Protein AF-A0A1F7BPV2-F1 (afdb_monomer_lite)

Radius of gyration: 14.43 Å; chains: 1; bounding box: 36×37×34 Å

Sequence (135 aa):
MILLLQGQSDIGRITLAEKIASEVDQWRHVPVESLLETPVFQMIQGDIDEELLLGLAVHLARELAGEGFHTVLTYPDASEHIPAIKKELGDSFCAVHLMEEENKSPCDHVIITKDKSVNDLFALIRNIFKSAPST

Secondary structure (DSSP, 8-state):
-EEEEE-S-HHHHHHHHHHHHHHSTTEEEEEGGGGGGSHHHHT--SPPPHHHHHHHHHHHHHHHHHTT-EEEEEES--TTTHHHHHHHHGGGEEEEEEESS----SSSEEEE-TT--HHHHHHHHHHHHHHS---

Structure (mmCIF, N/CA/C/O backbone):
data_AF-A0A1F7BPV2-F1
#
_entry.id   AF-A0A1F7BPV2-F1
#
loop_
_atom_site.group_PDB
_atom_site.id
_atom_site.type_symbol
_atom_site.label_atom_id
_atom_site.label_alt_id
_atom_site.label_comp_id
_atom_site.label_asym_id
_atom_site.label_entity_id
_atom_site.label_seq_id
_atom_site.pdbx_PDB_ins_code
_atom_site.Cartn_x
_atom_site.Cartn_y
_atom_site.Cartn_z
_atom_site.occupancy
_atom_site.B_iso_or_equiv
_atom_site.auth_seq_id
_atom_site.auth_comp_id
_atom_site.auth_asym_id
_atom_site.auth_atom_id
_atom_site.pdbx_PDB_model_num
ATOM 1 N N . MET A 1 1 ? -4.313 -0.326 11.323 1.00 89.06 1 MET A N 1
ATOM 2 C CA . MET A 1 1 ? -3.599 -1.326 10.483 1.00 89.06 1 MET A CA 1
ATOM 3 C C . MET A 1 1 ? -2.897 -0.604 9.349 1.00 89.06 1 MET A C 1
ATOM 5 O O . MET A 1 1 ? -3.448 0.365 8.835 1.00 89.06 1 MET A O 1
ATOM 9 N N . ILE A 1 2 ? -1.720 -1.085 8.968 1.00 93.88 2 ILE A N 1
ATOM 10 C CA . ILE A 1 2 ? -0.901 -0.581 7.870 1.00 93.88 2 ILE A CA 1
ATOM 11 C C . ILE A 1 2 ? -0.778 -1.703 6.835 1.00 93.88 2 ILE A C 1
ATOM 13 O O . ILE A 1 2 ? -0.330 -2.802 7.155 1.00 93.88 2 ILE A O 1
ATOM 17 N N . LEU A 1 3 ? -1.209 -1.433 5.608 1.00 94.94 3 LEU A N 1
ATOM 18 C CA . LEU A 1 3 ? -1.154 -2.355 4.481 1.00 94.94 3 LEU A CA 1
ATOM 19 C C . LEU A 1 3 ? -0.156 -1.822 3.459 1.00 94.94 3 LEU A C 1
ATOM 21 O O . LEU A 1 3 ? -0.373 -0.743 2.926 1.00 94.94 3 LEU A O 1
ATOM 25 N N . LEU A 1 4 ? 0.898 -2.563 3.149 1.00 95.69 4 LEU A N 1
ATOM 26 C CA . LEU A 1 4 ? 1.815 -2.219 2.068 1.00 95.69 4 LEU A CA 1
ATOM 27 C C . LEU A 1 4 ? 1.455 -3.017 0.819 1.00 95.69 4 LEU A C 1
ATOM 29 O O . LEU A 1 4 ? 1.542 -4.241 0.824 1.00 95.69 4 LEU A O 1
ATOM 33 N N . LEU A 1 5 ? 1.078 -2.330 -0.254 1.00 94.88 5 LEU A N 1
ATOM 34 C CA . LEU A 1 5 ? 0.975 -2.919 -1.582 1.00 94.88 5 LEU A CA 1
ATOM 35 C C . LEU A 1 5 ? 2.286 -2.672 -2.318 1.00 94.88 5 LEU A C 1
ATOM 37 O O . LEU A 1 5 ? 2.658 -1.516 -2.529 1.00 94.88 5 LEU A O 1
ATOM 41 N N . GLN A 1 6 ? 2.946 -3.750 -2.731 1.00 94.19 6 GLN A N 1
ATOM 42 C CA . GLN A 1 6 ? 4.090 -3.698 -3.634 1.00 94.19 6 GLN A CA 1
ATOM 43 C C . GLN A 1 6 ? 3.825 -4.445 -4.935 1.00 94.19 6 GLN A C 1
ATOM 45 O O . GLN A 1 6 ? 2.950 -5.309 -4.980 1.00 94.19 6 GLN A O 1
ATOM 50 N N . GLY A 1 7 ? 4.563 -4.129 -5.994 1.00 88.94 7 GLY A N 1
ATOM 51 C CA . GLY A 1 7 ? 4.431 -4.794 -7.288 1.00 88.94 7 GLY A CA 1
ATOM 52 C C . GLY A 1 7 ? 4.741 -3.874 -8.460 1.00 88.94 7 GLY A C 1
ATOM 53 O O . GLY A 1 7 ? 4.603 -2.662 -8.352 1.00 88.94 7 GLY A O 1
ATOM 54 N N . GLN A 1 8 ? 5.102 -4.452 -9.604 1.00 76.69 8 GLN A N 1
ATOM 55 C CA . GLN A 1 8 ? 5.678 -3.715 -10.740 1.00 76.69 8 GLN A CA 1
ATOM 56 C C . GLN A 1 8 ? 4.695 -2.815 -11.510 1.00 76.69 8 GLN A C 1
ATOM 58 O O . GLN A 1 8 ? 5.120 -1.928 -12.242 1.00 76.69 8 GLN A O 1
ATOM 63 N N . SER A 1 9 ? 3.381 -3.029 -11.382 1.00 85.50 9 SER A N 1
ATOM 64 C CA . SER A 1 9 ? 2.386 -2.204 -12.078 1.00 85.50 9 SER A CA 1
ATOM 65 C C . SER A 1 9 ? 1.976 -1.002 -11.229 1.00 85.50 9 SER A C 1
ATOM 67 O O . SER A 1 9 ? 1.147 -1.140 -10.328 1.00 85.50 9 SER A O 1
ATOM 69 N N . ASP A 1 10 ? 2.503 0.181 -11.549 1.00 82.88 10 ASP A N 1
ATOM 70 C CA . ASP A 1 10 ? 2.180 1.423 -10.831 1.00 82.88 10 ASP A CA 1
ATOM 71 C C . ASP A 1 10 ? 0.692 1.761 -10.893 1.00 82.88 10 ASP A C 1
ATOM 73 O O . ASP A 1 10 ? 0.055 1.964 -9.861 1.00 82.88 10 ASP A O 1
ATOM 77 N N . ILE A 1 11 ? 0.111 1.735 -12.097 1.00 84.19 11 ILE A N 1
ATOM 78 C CA . ILE A 1 11 ? -1.309 2.043 -12.305 1.00 84.19 11 ILE A CA 1
ATOM 79 C C . ILE A 1 11 ? -2.185 1.052 -11.531 1.00 84.19 11 ILE A C 1
ATOM 81 O O . ILE A 1 11 ? -3.072 1.464 -10.789 1.00 84.19 11 ILE A O 1
ATOM 85 N N . GLY A 1 12 ? -1.919 -0.254 -11.651 1.00 86.56 12 GLY A N 1
ATOM 86 C CA . GLY A 1 12 ? -2.707 -1.276 -10.961 1.00 86.56 12 GLY A CA 1
ATOM 87 C C . GLY A 1 12 ? -2.632 -1.149 -9.438 1.00 86.56 12 GLY A C 1
ATOM 88 O O . GLY A 1 12 ? -3.654 -1.253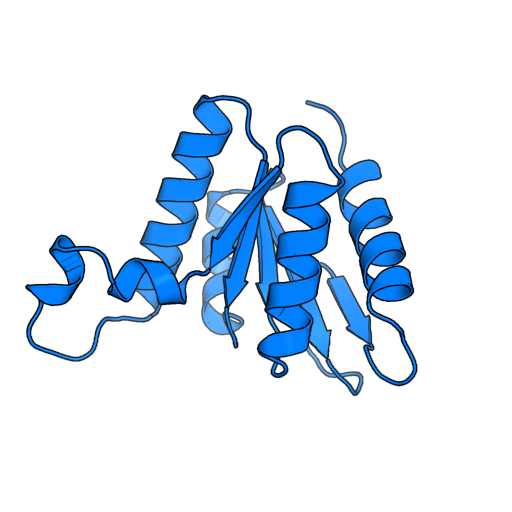 -8.760 1.00 86.56 12 GLY A O 1
ATOM 89 N N . ARG A 1 13 ? -1.436 -0.875 -8.906 1.00 92.94 13 ARG A N 1
ATOM 90 C CA . ARG A 1 13 ? -1.171 -0.696 -7.474 1.00 92.94 13 ARG A CA 1
ATOM 91 C C . ARG A 1 13 ? -1.872 0.546 -6.916 1.00 92.94 13 ARG A C 1
ATOM 93 O O . ARG A 1 13 ? -2.562 0.442 -5.903 1.00 92.94 13 ARG A O 1
ATOM 100 N N . ILE A 1 14 ? -1.742 1.688 -7.591 1.00 92.12 14 ILE A N 1
ATOM 101 C CA . ILE A 1 14 ? -2.349 2.964 -7.183 1.00 92.12 14 ILE A CA 1
ATOM 102 C C . ILE A 1 14 ? -3.873 2.888 -7.264 1.00 92.12 14 ILE A C 1
ATOM 104 O O . ILE A 1 14 ? -4.539 3.141 -6.265 1.00 92.12 14 ILE A O 1
ATOM 108 N N . THR A 1 15 ? -4.439 2.454 -8.395 1.00 92.44 15 THR A N 1
ATOM 109 C CA . THR A 1 15 ? -5.901 2.353 -8.558 1.00 92.44 15 THR A CA 1
ATOM 110 C C . THR A 1 15 ? -6.525 1.427 -7.513 1.00 92.44 15 THR A C 1
ATOM 112 O O . THR A 1 15 ? -7.612 1.695 -7.001 1.00 92.44 15 THR A O 1
ATOM 115 N N . LEU A 1 16 ? -5.846 0.333 -7.163 1.00 93.56 16 LEU A N 1
ATOM 116 C CA . LEU A 1 16 ? -6.309 -0.577 -6.122 1.00 93.56 16 LEU A CA 1
ATOM 117 C C . LEU A 1 16 ? -6.281 0.068 -4.730 1.00 93.56 16 LEU A C 1
ATOM 119 O O . LEU A 1 16 ? -7.237 -0.087 -3.971 1.00 93.56 16 LEU A O 1
ATOM 123 N N . ALA A 1 17 ? -5.225 0.812 -4.403 1.00 94.31 17 ALA A N 1
ATOM 124 C CA . ALA A 1 17 ? -5.116 1.529 -3.137 1.00 94.31 17 ALA A CA 1
ATOM 125 C C . ALA A 1 17 ? -6.155 2.654 -3.004 1.00 94.31 17 ALA A C 1
ATOM 127 O O . ALA A 1 17 ? -6.815 2.760 -1.969 1.00 94.31 17 ALA A O 1
ATOM 128 N N . GLU A 1 18 ? -6.377 3.432 -4.064 1.00 94.19 18 GLU A N 1
ATOM 129 C CA . GLU A 1 18 ? -7.423 4.460 -4.121 1.00 94.19 18 GLU A CA 1
ATOM 130 C C . GLU A 1 18 ? -8.821 3.853 -3.961 1.00 94.19 18 GLU A C 1
ATOM 132 O O . GLU A 1 18 ? -9.668 4.383 -3.236 1.00 94.19 18 GLU A O 1
ATOM 137 N N . LYS A 1 19 ? -9.070 2.696 -4.586 1.00 94.25 19 LYS A N 1
ATOM 138 C CA . LYS A 1 19 ? -10.323 1.954 -4.411 1.00 94.25 19 LYS A CA 1
ATOM 139 C C . LYS A 1 19 ? -10.524 1.512 -2.959 1.00 94.25 19 LYS A C 1
ATOM 141 O O . LYS A 1 19 ? -11.627 1.633 -2.438 1.00 94.25 19 LYS A O 1
ATOM 146 N N . ILE A 1 20 ? -9.471 1.055 -2.276 1.00 93.44 20 ILE A N 1
ATOM 147 C CA . ILE A 1 20 ? -9.545 0.718 -0.844 1.00 93.44 20 ILE A CA 1
ATOM 148 C C . ILE A 1 20 ? -9.886 1.956 -0.012 1.00 93.44 20 ILE A C 1
ATOM 150 O O . ILE A 1 20 ? -10.817 1.905 0.788 1.00 93.44 20 ILE A O 1
ATOM 154 N N . ALA A 1 21 ? -9.175 3.063 -0.224 1.00 93.06 21 ALA A N 1
ATOM 155 C CA . ALA A 1 21 ? -9.387 4.301 0.522 1.00 93.06 21 ALA A CA 1
ATOM 156 C C . ALA A 1 21 ? -10.768 4.942 0.279 1.00 93.06 21 ALA A C 1
ATOM 158 O O . ALA A 1 21 ? -11.274 5.645 1.150 1.00 93.06 21 ALA A O 1
ATOM 159 N N . SER A 1 22 ? -11.380 4.708 -0.886 1.00 92.75 22 SER A N 1
ATOM 160 C CA . SER A 1 22 ? -12.703 5.248 -1.233 1.00 92.75 22 SER A CA 1
ATOM 161 C C . SER A 1 22 ? -13.874 4.350 -0.826 1.00 92.75 22 SER A C 1
ATOM 163 O O . SER A 1 22 ? -14.939 4.870 -0.498 1.00 92.75 22 SER A O 1
ATOM 165 N N . GLU A 1 23 ? -13.710 3.022 -0.830 1.00 92.38 23 GLU A N 1
ATOM 166 C CA . GLU A 1 23 ? -14.798 2.074 -0.533 1.00 92.38 23 GLU A CA 1
ATOM 167 C C . GLU A 1 23 ? -14.784 1.509 0.894 1.00 92.38 23 GLU A C 1
ATOM 169 O O . GLU A 1 23 ? -15.755 0.864 1.306 1.00 92.38 23 GLU A O 1
ATOM 174 N N . VAL A 1 24 ? -13.698 1.692 1.649 1.00 89.88 24 VAL A N 1
ATOM 175 C CA . VAL A 1 24 ? -13.578 1.186 3.020 1.00 89.88 24 VAL A CA 1
ATOM 176 C C . VAL A 1 24 ? -13.398 2.347 3.986 1.00 89.88 24 VAL A C 1
ATOM 178 O O . VAL A 1 24 ? -12.406 3.074 3.935 1.00 89.88 24 VAL A O 1
ATOM 181 N N . ASP A 1 25 ? -14.364 2.498 4.892 1.00 87.12 25 ASP A N 1
ATOM 182 C CA . ASP A 1 25 ? -14.347 3.560 5.892 1.00 87.12 25 ASP A CA 1
ATOM 183 C C . ASP A 1 25 ? -13.048 3.554 6.697 1.00 87.12 25 ASP A C 1
ATOM 185 O O . ASP A 1 25 ? -12.502 2.505 7.037 1.00 87.12 25 ASP A O 1
ATOM 189 N N . GLN A 1 26 ? -12.573 4.758 7.016 1.00 90.50 26 GLN A N 1
ATOM 190 C CA . GLN A 1 26 ? -11.358 4.994 7.798 1.00 90.50 26 GLN A CA 1
ATOM 191 C C . GLN A 1 26 ? -10.053 4.515 7.142 1.00 90.50 26 GLN A C 1
ATOM 193 O O . GLN A 1 26 ? -9.012 4.582 7.788 1.00 90.50 26 GLN A O 1
ATOM 198 N N . TRP A 1 27 ? -10.052 4.108 5.869 1.00 93.88 27 TRP A N 1
ATOM 199 C CA . TRP A 1 27 ? -8.812 3.871 5.128 1.00 93.88 27 TRP A CA 1
ATOM 200 C C . TRP A 1 27 ? -8.304 5.146 4.452 1.00 93.88 27 TRP A C 1
ATOM 202 O O . TRP A 1 27 ? -9.071 5.991 3.980 1.00 93.88 27 TRP A O 1
ATOM 212 N N . ARG A 1 28 ? -6.983 5.301 4.420 1.00 94.12 28 ARG A N 1
ATOM 213 C CA . ARG A 1 28 ? -6.268 6.384 3.741 1.00 94.12 28 ARG A CA 1
ATOM 214 C C . ARG A 1 28 ? -5.193 5.790 2.852 1.00 94.12 28 ARG A C 1
ATOM 216 O O . ARG A 1 28 ? -4.497 4.867 3.264 1.00 94.12 28 ARG A O 1
ATOM 223 N N . HIS A 1 29 ? -5.066 6.312 1.640 1.00 95.12 29 HIS A N 1
ATOM 224 C CA . HIS A 1 29 ? -3.985 5.936 0.736 1.00 95.12 29 HIS A CA 1
ATOM 225 C C . HIS A 1 29 ? -2.850 6.943 0.856 1.00 95.12 29 HIS A C 1
ATOM 227 O O . HIS A 1 29 ? -3.077 8.149 0.806 1.00 95.12 29 HIS A O 1
ATOM 233 N N . VAL A 1 30 ? -1.638 6.425 1.028 1.00 93.81 30 VAL A N 1
ATOM 234 C CA . VAL A 1 30 ? -0.402 7.199 1.021 1.00 93.81 30 VAL A CA 1
ATOM 235 C C . VAL A 1 30 ? 0.544 6.550 0.008 1.00 93.81 30 VAL A C 1
ATOM 237 O O . VAL A 1 30 ? 1.146 5.511 0.296 1.00 93.81 30 VAL A O 1
ATOM 240 N N . PRO A 1 31 ? 0.691 7.125 -1.196 1.00 92.88 31 PRO A N 1
ATOM 241 C CA . PRO A 1 31 ? 1.761 6.733 -2.096 1.00 92.88 31 PRO A CA 1
ATOM 242 C C . PRO A 1 31 ? 3.102 7.112 -1.475 1.00 92.88 31 PRO A C 1
ATOM 244 O O . PRO A 1 31 ? 3.327 8.280 -1.166 1.00 92.88 31 PRO A O 1
ATOM 247 N N . VAL A 1 32 ? 4.004 6.150 -1.294 1.00 91.75 32 VAL A N 1
ATOM 248 C CA . VAL A 1 32 ? 5.298 6.405 -0.637 1.00 91.75 32 VAL A CA 1
ATOM 249 C C . VAL A 1 32 ? 6.119 7.426 -1.432 1.00 91.75 32 VAL A C 1
ATOM 251 O O . VAL A 1 32 ? 6.693 8.348 -0.863 1.00 91.75 32 VAL A O 1
ATOM 254 N N . GLU A 1 33 ? 6.073 7.339 -2.760 1.00 87.75 33 GLU A N 1
ATOM 255 C CA . GLU A 1 33 ? 6.752 8.260 -3.678 1.00 87.75 33 GLU A CA 1
ATOM 256 C C . GLU A 1 33 ? 6.229 9.704 -3.569 1.00 87.75 33 GLU A C 1
ATOM 258 O O . GLU A 1 33 ? 6.987 10.645 -3.781 1.00 87.75 33 GLU A O 1
ATOM 263 N N . SER A 1 34 ? 4.971 9.909 -3.148 1.00 86.94 34 SER A N 1
ATOM 264 C CA . SER A 1 34 ? 4.416 11.261 -2.947 1.00 86.94 34 SER A CA 1
ATOM 265 C C . SER A 1 34 ? 5.086 12.019 -1.796 1.00 86.94 34 SER A C 1
ATOM 267 O O . SER A 1 34 ? 5.058 13.248 -1.758 1.00 86.94 34 SER A O 1
ATOM 269 N N . LEU A 1 35 ? 5.755 11.317 -0.873 1.00 85.44 35 LEU A N 1
ATOM 270 C CA . LEU A 1 35 ? 6.503 11.960 0.208 1.00 85.44 35 LEU A CA 1
ATOM 271 C C . LEU A 1 35 ? 7.681 12.779 -0.331 1.00 85.44 35 LEU A C 1
ATOM 273 O O . LEU A 1 35 ? 8.033 13.796 0.268 1.00 85.44 35 LEU A O 1
ATOM 277 N N . LEU A 1 36 ? 8.232 12.402 -1.490 1.00 83.50 36 LEU A N 1
ATOM 278 C CA . LEU A 1 36 ? 9.296 13.144 -2.173 1.00 83.50 36 LEU A CA 1
ATOM 279 C C . LEU A 1 36 ? 8.842 14.547 -2.602 1.00 83.50 36 LEU A C 1
ATOM 281 O O . LEU A 1 36 ? 9.658 15.458 -2.725 1.00 83.50 36 LEU A O 1
ATOM 285 N N . GLU A 1 37 ? 7.536 14.749 -2.787 1.00 82.94 37 GLU A N 1
ATOM 286 C CA . GLU A 1 37 ? 6.959 16.045 -3.149 1.00 82.94 37 GLU A CA 1
ATOM 287 C C . GLU A 1 37 ? 6.827 16.992 -1.948 1.00 82.94 37 GLU A C 1
ATOM 289 O O . GLU A 1 37 ? 6.520 18.174 -2.116 1.00 82.94 37 GLU A O 1
ATOM 294 N N . THR A 1 38 ? 7.068 16.511 -0.724 1.00 80.75 38 THR A N 1
ATOM 295 C CA . THR A 1 38 ? 6.973 17.356 0.469 1.00 80.75 38 THR A CA 1
ATOM 296 C C . THR A 1 38 ? 8.151 18.339 0.549 1.00 80.75 38 THR A C 1
ATOM 298 O O . THR A 1 38 ? 9.278 18.005 0.166 1.00 80.75 38 THR A O 1
ATOM 301 N N . PRO A 1 39 ? 7.948 19.553 1.106 1.00 76.94 39 PRO A N 1
ATOM 302 C CA . PRO A 1 39 ? 8.991 20.581 1.155 1.00 76.94 39 PRO A CA 1
ATOM 303 C C . PRO A 1 39 ? 10.284 20.129 1.842 1.00 76.94 39 PRO A C 1
ATOM 305 O O . PRO A 1 39 ? 11.358 20.614 1.502 1.00 76.94 39 PRO A O 1
ATOM 308 N N . VAL A 1 40 ? 10.188 19.201 2.801 1.00 74.12 40 VAL A N 1
ATOM 309 C CA . VAL A 1 40 ? 11.347 18.691 3.544 1.00 74.12 40 VAL A CA 1
ATOM 310 C C . VAL A 1 40 ? 12.291 17.901 2.637 1.00 74.12 40 VAL A C 1
ATOM 312 O O . VAL A 1 40 ? 13.504 18.048 2.748 1.00 74.12 40 VAL A O 1
ATOM 315 N N . PHE A 1 41 ? 11.742 17.118 1.708 1.00 74.56 41 PHE A N 1
ATOM 316 C CA . PHE A 1 41 ? 12.511 16.277 0.797 1.00 74.56 41 PHE A CA 1
ATOM 317 C C . PHE A 1 41 ? 13.009 17.053 -0.420 1.00 74.56 41 PHE A C 1
ATOM 319 O O . PHE A 1 41 ? 14.121 16.813 -0.879 1.00 74.56 41 PHE A O 1
ATOM 326 N N . GLN A 1 42 ? 12.272 18.075 -0.862 1.00 76.81 42 GLN A N 1
ATOM 327 C CA . GLN A 1 42 ? 12.736 18.998 -1.906 1.00 76.81 42 GLN A CA 1
ATOM 328 C C . GLN A 1 42 ? 13.971 19.818 -1.493 1.00 76.81 42 GLN A C 1
ATOM 330 O O . GLN A 1 42 ? 14.677 20.347 -2.351 1.00 76.81 42 GLN A O 1
ATOM 335 N N . MET A 1 43 ? 14.240 19.944 -0.189 1.00 73.19 43 MET A N 1
ATOM 336 C CA . MET A 1 43 ? 15.427 20.626 0.340 1.00 73.19 43 MET A CA 1
ATOM 337 C C . MET A 1 43 ? 16.659 19.715 0.449 1.00 73.19 43 MET A C 1
ATOM 339 O O . MET A 1 43 ? 17.764 20.221 0.656 1.00 73.19 43 MET A O 1
ATOM 343 N N . ILE A 1 44 ? 16.499 18.396 0.313 1.00 76.50 44 ILE A N 1
ATOM 344 C CA . ILE A 1 44 ? 17.609 17.442 0.349 1.00 76.50 44 ILE A CA 1
ATOM 345 C C . ILE A 1 44 ? 18.259 17.414 -1.036 1.00 76.50 44 ILE A C 1
ATOM 347 O O . ILE A 1 44 ? 17.633 17.060 -2.029 1.00 76.50 44 ILE A O 1
ATOM 351 N N . GLN A 1 45 ? 19.531 17.808 -1.115 1.00 58.44 45 GLN A N 1
ATOM 352 C CA . GLN A 1 45 ? 20.324 17.657 -2.335 1.00 58.44 45 GLN A CA 1
ATOM 353 C C . GLN A 1 45 ? 20.972 16.268 -2.350 1.00 58.44 45 GLN A C 1
ATOM 355 O O . GLN A 1 45 ? 21.926 16.035 -1.610 1.00 58.44 45 GLN A O 1
ATOM 360 N N . GLY A 1 46 ? 20.471 15.363 -3.191 1.00 67.62 46 GLY A N 1
ATOM 361 C CA . GLY A 1 46 ? 21.040 14.027 -3.394 1.00 67.62 46 GLY A CA 1
ATOM 362 C C . GLY A 1 46 ? 19.978 12.944 -3.561 1.00 67.62 46 GLY A C 1
ATOM 363 O O . GLY A 1 46 ? 18.784 13.228 -3.481 1.00 67.62 46 GLY A O 1
ATOM 364 N N . ASP A 1 47 ? 20.432 11.712 -3.788 1.00 72.81 47 ASP A N 1
ATOM 365 C CA . ASP A 1 47 ? 19.554 10.543 -3.775 1.00 72.81 47 ASP A CA 1
ATOM 366 C C . ASP A 1 47 ? 19.006 10.341 -2.359 1.00 72.81 47 ASP A C 1
ATOM 368 O O . ASP A 1 47 ? 19.752 10.328 -1.375 1.00 72.81 47 ASP A O 1
ATOM 372 N N . ILE A 1 48 ? 17.684 10.231 -2.260 1.00 76.56 48 ILE A N 1
ATOM 373 C CA . ILE A 1 48 ? 17.002 9.951 -1.002 1.00 76.56 48 ILE A CA 1
ATOM 374 C C . ILE A 1 48 ? 17.062 8.446 -0.771 1.00 76.56 48 ILE A C 1
ATOM 376 O O . ILE A 1 48 ? 16.660 7.667 -1.631 1.00 76.56 48 ILE A O 1
ATOM 380 N N . ASP A 1 49 ? 17.567 8.064 0.400 1.00 84.38 49 ASP A N 1
ATOM 381 C CA . ASP A 1 49 ? 17.640 6.672 0.829 1.00 84.38 49 ASP A CA 1
ATOM 382 C C . ASP A 1 49 ? 16.231 6.055 0.887 1.00 84.38 49 ASP A C 1
ATOM 384 O O . ASP A 1 49 ? 15.316 6.605 1.511 1.00 84.38 49 ASP A O 1
ATOM 388 N N . GLU A 1 50 ? 16.056 4.915 0.224 1.00 84.56 50 GLU A N 1
ATOM 389 C CA . GLU A 1 50 ? 14.809 4.155 0.208 1.00 84.56 50 GLU A CA 1
ATOM 390 C C . GLU A 1 50 ? 14.379 3.729 1.618 1.00 84.56 50 GLU A C 1
ATOM 392 O O . GLU A 1 50 ? 13.193 3.805 1.953 1.00 84.56 50 GLU A O 1
ATOM 397 N N . GLU A 1 51 ? 15.334 3.363 2.480 1.00 86.19 51 GLU A N 1
ATOM 398 C CA . GLU A 1 51 ? 15.066 2.996 3.870 1.00 86.19 51 GLU A CA 1
ATOM 399 C C . GLU A 1 51 ? 14.458 4.179 4.630 1.00 86.19 51 GLU A C 1
ATOM 401 O O . GLU A 1 51 ? 13.484 4.023 5.373 1.00 86.19 51 GLU A O 1
ATOM 406 N N . LEU A 1 52 ? 14.988 5.384 4.399 1.00 86.44 52 LEU A N 1
ATOM 407 C CA . LEU A 1 52 ? 14.469 6.611 4.995 1.00 86.44 52 LEU A CA 1
ATOM 408 C C . LEU A 1 52 ? 13.056 6.916 4.485 1.00 86.44 52 LEU A C 1
ATOM 410 O O . LEU A 1 52 ? 12.179 7.268 5.278 1.00 86.44 52 LEU A O 1
ATOM 414 N N . LEU A 1 53 ? 12.823 6.775 3.179 1.00 89.19 53 LEU A N 1
ATOM 415 C CA . LEU A 1 53 ? 11.527 7.044 2.558 1.00 89.19 53 LEU A CA 1
ATOM 416 C C . LEU A 1 53 ? 10.440 6.093 3.080 1.00 89.19 53 LEU A C 1
ATOM 418 O O . LEU A 1 53 ? 9.376 6.542 3.517 1.00 89.19 53 LEU A O 1
ATOM 422 N N . LEU A 1 54 ? 10.718 4.787 3.094 1.00 90.94 54 LEU A N 1
ATOM 423 C CA . LEU A 1 54 ? 9.816 3.771 3.640 1.00 90.94 54 LEU A CA 1
ATOM 424 C C . LEU A 1 54 ? 9.609 3.949 5.146 1.00 90.94 54 LEU A C 1
ATOM 426 O O . LEU A 1 54 ? 8.476 3.852 5.620 1.00 90.94 54 LEU A O 1
ATOM 430 N N . GLY A 1 55 ? 10.667 4.268 5.895 1.00 90.50 55 GLY A N 1
ATOM 431 C CA . GLY A 1 55 ? 10.584 4.559 7.325 1.00 90.50 55 GLY A CA 1
ATOM 432 C C . GLY A 1 55 ? 9.662 5.741 7.629 1.00 90.50 55 GLY A C 1
ATOM 433 O O . GLY A 1 55 ? 8.833 5.671 8.538 1.00 90.50 55 GLY A O 1
ATOM 434 N N . LEU A 1 56 ? 9.728 6.806 6.828 1.00 90.06 56 LEU A N 1
ATOM 435 C CA . LEU A 1 56 ? 8.846 7.965 6.970 1.00 90.06 56 LEU A CA 1
ATOM 436 C C . LEU A 1 56 ? 7.400 7.654 6.578 1.00 90.06 56 LEU A C 1
ATOM 438 O O . LEU A 1 56 ? 6.481 8.095 7.268 1.00 90.06 56 LEU A O 1
ATOM 442 N N . ALA A 1 57 ? 7.181 6.847 5.538 1.00 92.75 57 ALA A N 1
ATOM 443 C CA . ALA A 1 57 ? 5.845 6.376 5.182 1.00 92.75 57 ALA A CA 1
ATOM 444 C C . ALA A 1 57 ? 5.211 5.543 6.303 1.00 92.75 57 ALA A C 1
ATOM 446 O O . ALA A 1 57 ? 4.046 5.745 6.653 1.00 92.75 57 ALA A O 1
ATOM 447 N N . VAL A 1 58 ? 5.988 4.640 6.904 1.00 92.50 58 VAL A N 1
ATOM 448 C CA . VAL A 1 58 ? 5.570 3.853 8.068 1.00 92.50 58 VAL A CA 1
ATOM 449 C C . VAL A 1 58 ? 5.266 4.759 9.257 1.00 92.50 58 VAL A C 1
ATOM 451 O O . VAL A 1 58 ? 4.229 4.588 9.898 1.00 92.50 58 VAL A O 1
ATOM 454 N N . HIS A 1 59 ? 6.119 5.744 9.540 1.00 91.81 59 HIS A N 1
ATOM 455 C CA . HIS A 1 59 ? 5.892 6.692 10.626 1.00 91.81 59 HIS A CA 1
ATOM 456 C C . HIS A 1 59 ? 4.588 7.478 10.434 1.00 91.81 59 HIS A C 1
ATOM 458 O O . HIS A 1 59 ? 3.752 7.507 11.335 1.00 91.81 59 HIS A O 1
ATOM 464 N N . LEU A 1 60 ? 4.350 8.021 9.239 1.00 91.50 60 LEU A N 1
ATOM 465 C CA . LEU A 1 60 ? 3.109 8.725 8.914 1.00 91.50 60 LEU A CA 1
ATOM 466 C C . LEU A 1 60 ? 1.881 7.810 9.038 1.00 91.50 60 LEU A C 1
ATOM 468 O O . LEU A 1 60 ? 0.851 8.210 9.578 1.00 91.50 60 LEU A O 1
ATOM 472 N N . ALA A 1 61 ? 1.997 6.554 8.606 1.00 93.06 61 ALA A N 1
ATOM 473 C CA . ALA A 1 61 ? 0.937 5.567 8.764 1.00 93.06 61 ALA A CA 1
ATOM 474 C C . ALA A 1 61 ? 0.630 5.246 10.241 1.00 93.06 61 ALA A C 1
ATOM 476 O O . ALA A 1 61 ? -0.519 4.940 10.565 1.00 93.06 61 ALA A O 1
ATOM 477 N N . ARG A 1 62 ? 1.624 5.330 11.139 1.00 91.94 62 ARG A N 1
ATOM 478 C CA . ARG A 1 62 ? 1.436 5.174 12.591 1.00 91.94 62 ARG A CA 1
ATOM 479 C C . ARG A 1 62 ? 0.731 6.372 13.218 1.00 91.94 62 ARG A C 1
ATOM 481 O O . ARG A 1 62 ? -0.150 6.157 14.045 1.00 91.94 62 ARG A O 1
ATOM 488 N N . GLU A 1 63 ? 1.073 7.592 12.817 1.00 92.38 63 GLU A N 1
ATOM 489 C CA . GLU A 1 63 ? 0.377 8.799 13.286 1.00 92.38 63 GLU A CA 1
ATOM 490 C C . GLU A 1 63 ? -1.108 8.747 12.895 1.00 92.38 63 GLU A C 1
ATOM 492 O O . GLU A 1 63 ? -1.984 8.872 13.750 1.0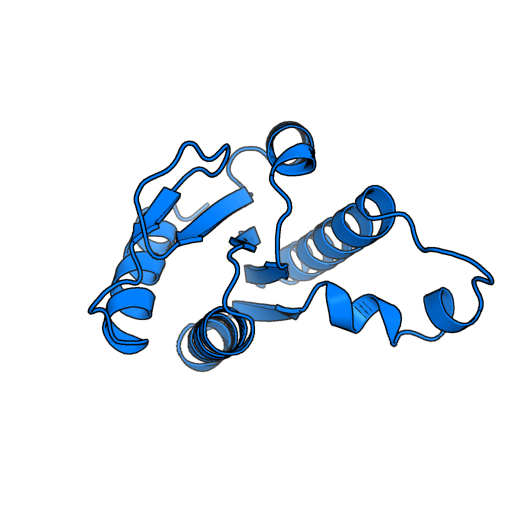0 92.38 63 GLU A O 1
ATOM 497 N N . LEU A 1 64 ? -1.399 8.399 11.635 1.00 91.75 64 LEU A N 1
ATOM 498 C CA . LEU A 1 64 ? -2.770 8.181 11.159 1.00 91.75 64 LEU A CA 1
ATOM 499 C C . LEU A 1 64 ? -3.494 7.068 11.932 1.00 91.75 64 LEU A C 1
ATOM 501 O O . LEU A 1 64 ? -4.687 7.184 12.210 1.00 91.75 64 LEU A O 1
ATOM 505 N N . ALA A 1 65 ? -2.786 6.004 12.319 1.00 90.25 65 ALA A N 1
ATOM 506 C CA . ALA A 1 65 ? -3.352 4.964 13.175 1.00 90.25 65 ALA A CA 1
ATOM 507 C C . ALA A 1 65 ? -3.702 5.480 14.580 1.00 90.25 65 ALA A C 1
ATOM 509 O O . ALA A 1 65 ? -4.725 5.074 15.131 1.00 90.25 65 ALA A O 1
ATOM 510 N N . GLY A 1 66 ? -2.912 6.404 15.135 1.00 88.00 66 GLY A N 1
ATOM 511 C CA . GLY A 1 66 ? -3.228 7.109 16.382 1.00 88.00 66 GLY A CA 1
ATOM 512 C C . GLY A 1 66 ? -4.496 7.967 16.293 1.00 88.00 66 GLY A C 1
ATOM 513 O O . GLY A 1 66 ? -5.210 8.113 17.283 1.00 88.00 66 GLY A O 1
ATOM 514 N N . GLU A 1 67 ? -4.824 8.463 15.100 1.00 90.38 67 GLU A N 1
ATOM 515 C CA . GLU A 1 67 ? -6.067 9.188 14.800 1.00 90.38 67 GLU A CA 1
ATOM 516 C C . GLU A 1 67 ? -7.264 8.265 14.487 1.00 90.38 67 GLU A C 1
ATOM 518 O O . GLU A 1 67 ? -8.374 8.739 14.240 1.00 90.38 67 GLU A O 1
ATOM 523 N N . GLY A 1 68 ? -7.069 6.941 14.515 1.00 88.81 68 GLY A N 1
ATOM 524 C CA . GLY A 1 68 ? -8.111 5.950 14.239 1.00 88.81 68 GLY A CA 1
ATOM 525 C C . GLY A 1 68 ? -8.281 5.595 12.759 1.00 88.81 68 GLY A C 1
ATOM 526 O O . GLY A 1 68 ? -9.315 5.039 12.385 1.00 88.81 68 GLY A O 1
ATOM 527 N N . PHE A 1 69 ? -7.296 5.900 11.910 1.00 93.06 69 PHE A N 1
ATOM 528 C CA . PHE A 1 69 ? -7.292 5.514 10.499 1.00 93.06 69 PHE A CA 1
ATOM 529 C C . PHE A 1 69 ? -6.462 4.249 10.233 1.00 93.06 69 PHE A C 1
ATOM 531 O O . PHE A 1 69 ? -5.496 3.915 10.917 1.00 93.06 69 PHE A O 1
ATOM 538 N N . HIS A 1 70 ? -6.829 3.534 9.177 1.00 93.75 70 HIS A N 1
ATOM 539 C CA . HIS A 1 70 ? -6.009 2.509 8.549 1.00 93.75 70 HIS A CA 1
ATOM 540 C C . HIS A 1 70 ? -5.311 3.116 7.335 1.00 93.75 70 HIS A C 1
ATOM 542 O O . HIS A 1 70 ? -5.866 3.984 6.661 1.00 93.75 70 HIS A O 1
ATOM 548 N N . THR A 1 71 ? -4.112 2.640 7.027 1.00 95.62 71 THR A N 1
ATOM 549 C CA . THR A 1 71 ? -3.318 3.209 5.935 1.00 95.62 71 THR A CA 1
ATOM 550 C C . THR A 1 71 ? -2.965 2.129 4.930 1.00 95.62 71 THR A C 1
ATOM 552 O O . THR A 1 71 ? -2.461 1.074 5.310 1.00 95.62 71 THR A O 1
ATOM 555 N N . VAL A 1 72 ? -3.205 2.397 3.648 1.00 96.25 72 VAL A N 1
ATOM 556 C CA . VAL A 1 72 ? -2.634 1.640 2.536 1.00 96.25 72 VAL A CA 1
ATOM 557 C C . VAL A 1 72 ? -1.456 2.424 1.959 1.00 96.25 72 VAL A C 1
ATOM 559 O O . VAL A 1 72 ? -1.615 3.539 1.468 1.00 96.25 72 VAL A O 1
ATOM 562 N N . LEU A 1 73 ? -0.266 1.846 2.065 1.00 96.00 73 LEU A N 1
ATOM 563 C CA . LEU A 1 73 ? 0.970 2.318 1.461 1.00 96.00 73 LEU A CA 1
ATOM 564 C C . LEU A 1 73 ? 1.140 1.658 0.094 1.00 96.00 73 LEU A C 1
ATOM 566 O O . LEU A 1 73 ? 0.871 0.466 -0.054 1.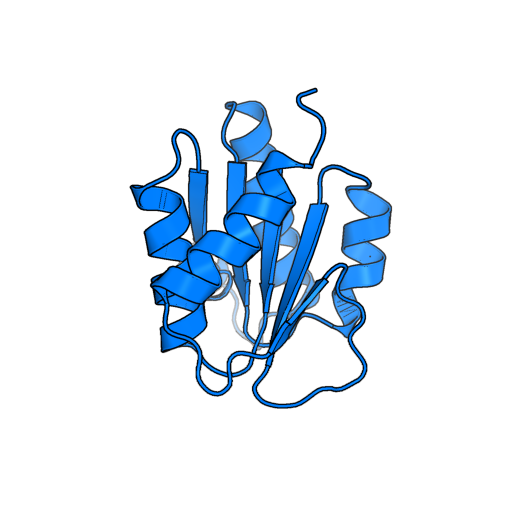00 96.00 73 LEU A O 1
ATOM 570 N N . THR A 1 74 ? 1.618 2.405 -0.897 1.00 95.44 74 THR A N 1
ATOM 571 C CA . THR A 1 74 ? 1.993 1.843 -2.204 1.00 95.44 74 THR A CA 1
ATOM 572 C C . THR A 1 74 ? 3.438 2.163 -2.532 1.00 95.44 74 THR A C 1
ATOM 574 O O . THR A 1 74 ? 3.810 3.337 -2.507 1.00 95.44 74 THR A O 1
ATOM 577 N N . TYR A 1 75 ? 4.215 1.144 -2.898 1.00 93.88 75 TYR A N 1
ATOM 578 C CA . TYR A 1 75 ? 5.610 1.293 -3.317 1.00 93.88 75 TYR A CA 1
ATOM 579 C C . TYR A 1 75 ? 5.994 0.227 -4.362 1.00 93.88 75 TYR A C 1
ATOM 581 O O . TYR A 1 75 ? 5.405 -0.850 -4.320 1.00 93.88 75 TYR A O 1
ATOM 589 N N . PRO A 1 76 ? 6.903 0.481 -5.322 1.00 90.88 76 PRO A N 1
ATOM 590 C CA . PRO A 1 76 ? 7.234 -0.493 -6.368 1.00 90.88 76 PRO A CA 1
ATOM 591 C C . PRO A 1 76 ? 7.794 -1.818 -5.829 1.00 90.88 76 PRO A C 1
ATOM 593 O O . PRO A 1 76 ? 7.246 -2.880 -6.136 1.00 90.88 76 PRO A O 1
ATOM 596 N N . ASP A 1 77 ? 8.828 -1.760 -4.992 1.00 90.62 77 ASP A N 1
ATOM 597 C CA . ASP A 1 77 ? 9.449 -2.921 -4.350 1.00 90.62 77 ASP A CA 1
ATOM 598 C C . ASP A 1 77 ? 10.019 -2.504 -2.996 1.00 90.62 77 ASP A C 1
ATOM 600 O O . ASP A 1 77 ? 10.821 -1.593 -2.939 1.00 90.62 77 ASP A O 1
ATOM 604 N N . ALA A 1 78 ? 9.587 -3.141 -1.911 1.00 90.06 78 ALA A N 1
ATOM 605 C CA . ALA A 1 78 ? 10.091 -2.913 -0.556 1.00 90.06 78 ALA A CA 1
ATOM 606 C C . ALA A 1 78 ? 10.662 -4.206 0.048 1.00 90.06 78 ALA A C 1
ATOM 608 O O . ALA A 1 78 ? 10.758 -4.345 1.273 1.00 90.06 78 ALA A O 1
ATOM 609 N N . SER A 1 79 ? 10.966 -5.199 -0.794 1.00 90.62 79 SER A N 1
ATOM 610 C CA . SER A 1 79 ? 11.234 -6.573 -0.369 1.00 90.62 79 SER A CA 1
ATOM 611 C C . SER A 1 79 ? 12.350 -6.673 0.674 1.00 90.62 79 SER A C 1
ATOM 613 O O . SER A 1 79 ? 12.218 -7.429 1.639 1.00 90.62 79 SER A O 1
ATOM 615 N N . GLU A 1 80 ? 13.413 -5.881 0.536 1.00 91.19 80 GLU A N 1
ATOM 616 C CA . GLU A 1 80 ? 14.545 -5.880 1.472 1.00 91.19 80 GLU A CA 1
ATOM 617 C C . GLU A 1 80 ? 14.191 -5.276 2.844 1.00 91.19 80 GLU A C 1
ATOM 619 O O . GLU A 1 80 ? 14.733 -5.695 3.869 1.00 91.19 80 GLU A O 1
ATOM 624 N N . HIS A 1 81 ? 13.221 -4.360 2.892 1.00 91.69 81 HIS 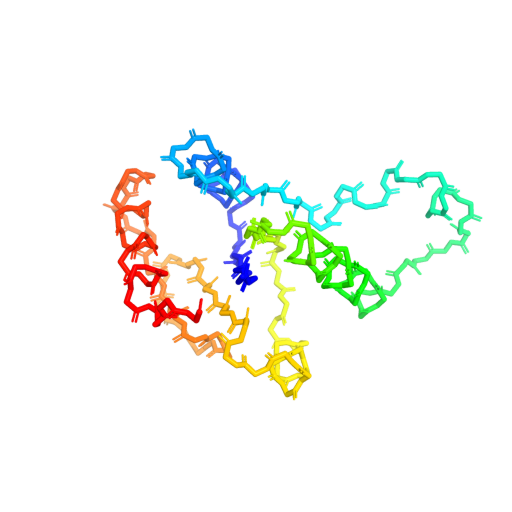A N 1
ATOM 625 C CA . HIS A 1 81 ? 12.845 -3.607 4.093 1.00 91.69 81 HIS A CA 1
ATOM 626 C C . HIS A 1 81 ? 11.677 -4.232 4.871 1.00 91.69 81 HIS A C 1
ATOM 628 O O . HIS A 1 81 ? 11.551 -4.024 6.082 1.00 91.69 81 HIS A O 1
ATOM 634 N N . ILE A 1 82 ? 10.843 -5.049 4.217 1.00 92.88 82 ILE A N 1
ATOM 635 C CA . ILE A 1 82 ? 9.682 -5.713 4.837 1.00 92.88 82 ILE A CA 1
ATOM 636 C C . ILE A 1 82 ? 10.032 -6.451 6.143 1.00 92.88 82 ILE A C 1
ATOM 638 O O . ILE A 1 82 ? 9.308 -6.258 7.122 1.00 92.88 82 ILE A O 1
ATOM 642 N N . PRO A 1 83 ? 11.111 -7.258 6.238 1.00 92.06 83 PRO A N 1
ATOM 643 C CA . PRO A 1 83 ? 11.440 -7.953 7.483 1.00 92.06 83 PRO A CA 1
ATOM 644 C C . PRO A 1 83 ? 11.703 -7.006 8.663 1.00 92.06 83 PRO A C 1
ATOM 646 O O . PRO A 1 83 ? 11.309 -7.309 9.791 1.00 92.06 83 PRO A O 1
ATOM 649 N N . ALA A 1 84 ? 12.346 -5.862 8.412 1.00 91.06 84 ALA A N 1
ATOM 650 C CA . ALA A 1 84 ? 12.631 -4.859 9.433 1.00 91.06 84 ALA A CA 1
ATOM 651 C C . ALA A 1 84 ? 11.347 -4.146 9.881 1.00 91.06 84 ALA A C 1
ATOM 653 O O . ALA A 1 84 ? 11.058 -4.104 11.078 1.00 91.06 84 ALA A O 1
ATOM 654 N N . ILE A 1 85 ? 10.531 -3.695 8.924 1.00 90.81 85 ILE A N 1
ATOM 655 C CA . ILE A 1 85 ? 9.239 -3.040 9.181 1.00 90.81 85 ILE A CA 1
ATOM 656 C C . ILE A 1 85 ? 8.307 -3.976 9.960 1.00 90.81 85 ILE A C 1
ATOM 658 O O . ILE A 1 85 ? 7.689 -3.585 10.949 1.00 90.81 85 ILE A O 1
ATOM 662 N N . LYS A 1 86 ? 8.251 -5.252 9.570 1.00 90.88 86 LYS A N 1
ATOM 663 C CA . LYS A 1 86 ? 7.438 -6.267 10.246 1.00 90.88 86 LYS A CA 1
ATOM 664 C C . LYS A 1 86 ? 7.914 -6.542 11.671 1.00 90.88 86 LYS A C 1
ATOM 666 O O . LYS A 1 86 ? 7.091 -6.721 12.564 1.00 90.88 86 LYS A O 1
ATOM 671 N N . LYS A 1 87 ? 9.230 -6.552 11.906 1.00 90.38 87 LYS A N 1
ATOM 672 C CA . LYS A 1 87 ? 9.800 -6.683 13.255 1.00 90.38 87 LYS A CA 1
ATOM 673 C C . LYS A 1 87 ? 9.418 -5.502 14.154 1.00 90.38 87 LYS A C 1
ATOM 675 O O . LYS A 1 87 ? 9.246 -5.704 15.352 1.00 90.38 87 LYS A O 1
ATOM 680 N N . GLU A 1 88 ? 9.296 -4.300 13.595 1.00 89.25 88 GLU A N 1
ATOM 681 C CA . GLU A 1 88 ? 8.882 -3.103 14.334 1.00 89.25 88 GLU A CA 1
ATOM 682 C C . GLU A 1 88 ? 7.373 -3.080 14.621 1.00 89.25 88 GLU A C 1
ATOM 684 O O . GLU A 1 88 ? 6.962 -2.824 15.752 1.00 89.25 88 GLU A O 1
ATOM 689 N N . LEU A 1 89 ? 6.545 -3.336 13.606 1.00 88.56 89 LEU A N 1
ATOM 690 C CA . LEU A 1 89 ? 5.098 -3.100 13.661 1.00 88.56 89 LEU A CA 1
ATOM 691 C C . LEU A 1 89 ? 4.271 -4.323 14.082 1.00 88.56 89 LEU A C 1
ATOM 693 O O . LEU A 1 89 ? 3.103 -4.172 14.452 1.00 88.56 89 LEU A O 1
ATOM 697 N N . GLY A 1 90 ? 4.843 -5.527 14.013 1.00 89.38 90 GLY A N 1
ATOM 698 C CA . GLY A 1 90 ? 4.153 -6.777 14.333 1.00 89.38 90 GLY A CA 1
ATOM 699 C C . GLY A 1 90 ? 2.846 -6.942 13.551 1.00 89.38 90 GLY A C 1
ATOM 700 O O . GLY A 1 90 ? 2.787 -6.668 12.354 1.00 89.38 90 GLY A O 1
ATOM 701 N N . ASP A 1 91 ? 1.780 -7.336 14.251 1.00 87.25 91 ASP A N 1
ATOM 702 C CA . ASP A 1 91 ? 0.457 -7.615 13.668 1.00 87.25 91 ASP A CA 1
ATOM 703 C C . ASP A 1 91 ? -0.261 -6.369 13.116 1.00 87.25 91 ASP A C 1
ATOM 705 O O . ASP A 1 91 ? -1.288 -6.474 12.445 1.00 87.25 91 ASP A O 1
ATOM 709 N N . SER A 1 92 ? 0.267 -5.168 13.378 1.00 89.31 92 SER A N 1
ATOM 710 C CA . SER A 1 92 ? -0.286 -3.929 12.820 1.00 89.31 92 SER A CA 1
ATOM 711 C C . SER A 1 92 ? 0.110 -3.702 11.361 1.00 89.31 92 SER A C 1
ATOM 713 O O . SER A 1 92 ? -0.433 -2.784 10.743 1.00 89.31 92 SER A O 1
ATOM 715 N N . PHE A 1 93 ? 1.023 -4.511 10.817 1.00 92.94 93 PHE A N 1
ATOM 716 C CA . PHE A 1 93 ? 1.542 -4.406 9.459 1.00 92.94 93 PHE A CA 1
ATOM 717 C C . PHE A 1 93 ? 1.254 -5.660 8.637 1.00 92.94 93 PHE A C 1
ATOM 719 O O . PHE A 1 93 ? 1.412 -6.783 9.107 1.00 92.94 93 PHE A O 1
ATOM 726 N N . CYS A 1 94 ? 0.865 -5.451 7.384 1.00 94.12 94 CYS A N 1
ATOM 727 C CA . CYS A 1 94 ? 0.658 -6.506 6.407 1.00 94.12 94 CYS A CA 1
ATOM 728 C C . CYS A 1 94 ? 1.211 -6.061 5.054 1.00 94.12 94 CYS A C 1
ATOM 730 O O . CYS A 1 94 ? 0.832 -5.005 4.549 1.00 94.12 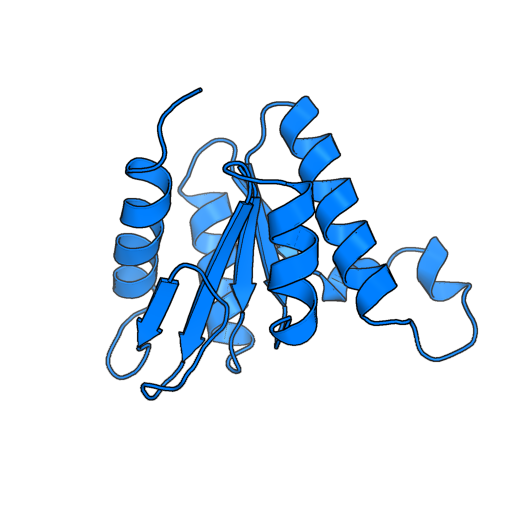94 CYS A O 1
ATOM 732 N N . ALA A 1 95 ? 2.083 -6.862 4.453 1.00 94.62 95 ALA A N 1
ATOM 733 C CA . ALA A 1 95 ? 2.615 -6.629 3.119 1.00 94.62 95 ALA A CA 1
ATOM 734 C C . ALA A 1 95 ? 1.970 -7.572 2.094 1.00 94.62 95 ALA A C 1
ATOM 736 O O . ALA A 1 95 ? 1.865 -8.782 2.310 1.00 94.62 95 ALA A O 1
ATOM 737 N N . VAL A 1 96 ? 1.575 -7.018 0.950 1.00 94.88 96 VAL A N 1
ATOM 738 C CA . VAL A 1 96 ? 0.961 -7.730 -0.172 1.00 94.88 96 VAL A CA 1
ATOM 739 C C . VAL A 1 96 ? 1.761 -7.455 -1.437 1.00 94.88 96 VAL A C 1
ATOM 741 O O . VAL A 1 96 ? 1.901 -6.306 -1.853 1.00 94.88 96 VAL A O 1
ATOM 744 N N . HIS A 1 97 ? 2.236 -8.517 -2.084 1.00 94.38 97 HIS A N 1
ATOM 745 C CA . HIS A 1 97 ? 2.896 -8.434 -3.381 1.00 94.38 97 HIS A CA 1
ATOM 746 C C . HIS A 1 97 ? 1.901 -8.718 -4.510 1.00 94.38 97 HIS A C 1
ATOM 748 O O . HIS A 1 97 ? 1.326 -9.803 -4.585 1.00 94.38 97 HIS A O 1
ATOM 754 N N . LEU A 1 98 ? 1.716 -7.748 -5.398 1.00 92.38 98 LEU A N 1
ATOM 755 C CA . LEU A 1 98 ? 0.973 -7.849 -6.647 1.00 92.38 98 LEU A CA 1
ATOM 756 C C . LEU A 1 98 ? 1.942 -8.231 -7.772 1.00 92.38 98 LEU A C 1
ATOM 758 O O . LEU A 1 98 ? 2.804 -7.433 -8.141 1.00 92.38 98 LEU A O 1
ATOM 762 N N . MET A 1 99 ? 1.815 -9.435 -8.326 1.00 90.31 99 MET A N 1
ATOM 763 C CA . MET A 1 99 ? 2.739 -9.923 -9.356 1.00 90.31 99 MET A CA 1
ATOM 764 C C . MET A 1 99 ? 2.036 -10.725 -10.445 1.00 90.31 99 MET A C 1
ATOM 766 O O . MET A 1 99 ? 1.004 -11.335 -10.197 1.00 90.31 99 MET A O 1
ATOM 770 N N . GLU A 1 100 ? 2.578 -10.737 -11.660 1.00 88.00 100 GLU A N 1
ATOM 771 C CA . GLU A 1 100 ? 1.959 -11.461 -12.780 1.00 88.00 100 GLU A CA 1
ATOM 772 C C . GLU A 1 100 ? 2.226 -12.972 -12.733 1.00 88.00 100 GLU A C 1
ATOM 774 O O . GLU A 1 100 ? 1.422 -13.763 -13.228 1.00 88.00 100 GLU A O 1
ATOM 779 N N . GLU A 1 101 ? 3.329 -13.381 -12.108 1.00 85.19 101 GLU A N 1
ATOM 780 C CA . GLU A 1 101 ? 3.773 -14.772 -12.019 1.00 85.19 101 GLU A CA 1
ATOM 781 C C . GLU A 1 101 ? 4.255 -15.099 -10.606 1.00 85.19 101 GLU A C 1
ATOM 783 O O . GLU A 1 101 ? 4.765 -14.234 -9.895 1.00 85.19 101 GLU A O 1
ATOM 788 N N . GLU A 1 102 ? 4.089 -16.356 -10.191 1.00 79.56 102 GLU A N 1
ATOM 789 C CA . GLU A 1 102 ? 4.463 -16.793 -8.848 1.00 79.56 102 GLU A CA 1
ATOM 790 C C . GLU A 1 102 ? 5.985 -16.768 -8.674 1.00 79.56 102 GLU A C 1
ATOM 792 O O . GLU A 1 102 ? 6.727 -17.466 -9.367 1.00 79.56 102 GLU A O 1
ATOM 797 N N . ASN A 1 103 ? 6.455 -15.959 -7.726 1.00 80.81 103 ASN A N 1
ATOM 798 C CA . ASN A 1 103 ? 7.860 -15.880 -7.352 1.00 80.81 103 ASN A CA 1
ATOM 799 C C . ASN A 1 103 ? 7.987 -15.753 -5.828 1.00 80.81 103 ASN A C 1
ATOM 801 O O . ASN A 1 103 ? 7.020 -15.458 -5.120 1.00 80.81 103 ASN A O 1
ATOM 805 N N . LYS A 1 104 ? 9.191 -15.983 -5.301 1.00 82.44 104 LYS A N 1
ATOM 806 C CA . LYS A 1 104 ? 9.464 -15.805 -3.874 1.00 82.44 104 LYS A CA 1
ATOM 807 C C . LYS A 1 104 ? 9.278 -14.340 -3.498 1.00 82.44 104 LYS A C 1
ATOM 809 O O . LYS A 1 104 ? 9.833 -13.455 -4.139 1.00 82.44 104 LYS A O 1
ATOM 814 N N . SER A 1 105 ? 8.534 -14.106 -2.425 1.00 86.81 105 SER A N 1
ATOM 815 C CA . SER A 1 105 ? 8.317 -12.776 -1.873 1.00 86.81 105 SER A CA 1
ATOM 816 C C . SER A 1 105 ? 8.421 -12.818 -0.348 1.00 86.81 105 SER A C 1
ATOM 818 O O . SER A 1 105 ? 7.966 -13.790 0.256 1.00 86.81 105 SER A O 1
ATOM 820 N N . PRO A 1 106 ? 9.008 -11.784 0.280 1.00 87.44 106 PRO A N 1
ATOM 821 C CA . PRO A 1 106 ? 9.016 -11.636 1.733 1.00 87.44 106 PRO A CA 1
ATOM 822 C C . PRO A 1 106 ? 7.685 -11.100 2.296 1.00 87.44 106 PRO A C 1
ATOM 824 O O . PRO A 1 106 ? 7.559 -10.961 3.511 1.00 87.44 106 PRO A O 1
ATOM 827 N N . CYS A 1 107 ? 6.706 -10.789 1.438 1.00 90.50 107 CYS A N 1
ATOM 828 C CA . CYS A 1 107 ? 5.377 -10.328 1.832 1.00 90.50 107 CYS A CA 1
ATOM 829 C C . CYS A 1 107 ? 4.556 -11.408 2.549 1.00 90.50 107 CYS A C 1
ATOM 831 O O . CYS A 1 107 ? 4.731 -12.604 2.319 1.00 90.50 107 CYS A O 1
ATOM 833 N N . ASP A 1 108 ? 3.593 -10.974 3.366 1.00 91.50 108 ASP A N 1
ATOM 834 C CA . ASP A 1 108 ? 2.626 -11.854 4.033 1.00 91.50 108 ASP A CA 1
ATOM 835 C C . ASP A 1 108 ? 1.705 -12.554 3.034 1.00 91.50 108 ASP A C 1
ATOM 837 O O . ASP A 1 108 ? 1.336 -13.717 3.212 1.00 91.50 108 ASP A O 1
ATOM 841 N N . HIS A 1 109 ? 1.351 -11.840 1.965 1.00 91.75 109 HIS A N 1
ATOM 842 C CA . HIS A 1 109 ? 0.506 -12.351 0.901 1.00 91.75 109 HIS A CA 1
ATOM 843 C C . HIS A 1 109 ? 1.098 -12.054 -0.470 1.00 91.75 109 HIS A C 1
ATOM 845 O O . HIS A 1 109 ? 1.652 -10.985 -0.725 1.00 91.75 109 HIS A O 1
ATOM 851 N N . VAL A 1 110 ? 0.899 -13.001 -1.378 1.00 92.38 110 VAL A N 1
ATOM 852 C CA . VAL A 1 110 ? 1.201 -12.857 -2.797 1.00 92.38 110 VAL A CA 1
ATOM 853 C C . VAL A 1 110 ? -0.104 -12.993 -3.566 1.00 92.38 110 VAL A C 1
ATOM 855 O O . VAL A 1 110 ? -0.846 -13.960 -3.383 1.00 92.38 110 VAL A O 1
ATOM 858 N N . ILE A 1 111 ? -0.404 -12.015 -4.416 1.00 91.31 111 ILE A N 1
ATOM 859 C CA . ILE A 1 111 ? -1.579 -12.017 -5.278 1.00 91.31 111 ILE A CA 1
ATOM 860 C C . ILE A 1 111 ? -1.111 -12.010 -6.724 1.00 91.31 111 ILE A C 1
ATOM 862 O O . ILE A 1 111 ? -0.557 -11.025 -7.213 1.00 91.31 111 ILE A O 1
ATOM 866 N N . ILE A 1 112 ? -1.411 -13.109 -7.416 1.00 91.44 112 ILE A N 1
ATOM 867 C CA . ILE A 1 112 ? -1.219 -13.194 -8.858 1.00 91.44 112 ILE A CA 1
ATOM 868 C C . ILE A 1 112 ? -2.265 -12.314 -9.547 1.00 91.44 112 ILE A C 1
ATOM 870 O O . ILE A 1 112 ? -3.467 -12.566 -9.400 1.00 91.44 112 ILE A O 1
ATOM 874 N N . THR A 1 113 ? -1.814 -11.270 -10.242 1.00 90.50 113 THR A N 1
ATOM 875 C CA . THR A 1 113 ? -2.652 -10.267 -10.921 1.00 90.50 113 THR A CA 1
ATOM 876 C C . THR A 1 113 ? -3.057 -10.676 -12.329 1.00 90.50 113 THR A C 1
ATOM 878 O O . THR A 1 113 ? -4.014 -10.121 -12.869 1.00 90.50 113 THR A O 1
ATOM 881 N N . LYS A 1 114 ? -2.367 -11.662 -12.911 1.00 89.12 114 LYS A N 1
ATOM 882 C CA . LYS A 1 114 ? -2.668 -12.192 -14.240 1.00 89.12 114 LYS A CA 1
ATOM 883 C C . LYS A 1 114 ? -4.130 -12.634 -14.324 1.00 89.12 114 LYS A C 1
ATOM 885 O O . LYS A 1 114 ? -4.619 -13.351 -13.452 1.00 89.12 114 LYS A O 1
ATOM 890 N N . ASP A 1 115 ? -4.815 -12.164 -15.363 1.00 87.12 115 ASP A N 1
ATOM 891 C CA . ASP A 1 115 ? -6.232 -12.435 -15.642 1.00 87.12 115 ASP A CA 1
ATOM 892 C C . ASP A 1 115 ? -7.227 -11.948 -14.563 1.00 87.12 115 ASP A C 1
ATOM 894 O O . ASP A 1 115 ? -8.387 -12.363 -14.564 1.00 87.12 115 ASP A O 1
ATOM 898 N N . LYS A 1 116 ? -6.818 -11.051 -13.650 1.00 87.31 116 LYS A N 1
ATOM 899 C CA . LYS A 1 116 ? -7.699 -10.483 -12.614 1.00 87.31 116 LYS A CA 1
ATOM 900 C C . LYS A 1 116 ? -8.033 -9.025 -12.876 1.00 87.31 116 LYS A C 1
ATOM 902 O O . LYS A 1 116 ? -7.169 -8.216 -13.206 1.00 87.31 116 LYS A O 1
ATOM 907 N N . SER A 1 117 ? -9.294 -8.663 -12.657 1.00 89.06 117 SER A N 1
ATOM 908 C CA . SER A 1 117 ? -9.705 -7.262 -12.651 1.00 89.06 117 SER A CA 1
ATOM 909 C C . SER A 1 117 ? -9.341 -6.581 -11.327 1.00 89.06 117 SER A C 1
ATOM 911 O O . SER A 1 117 ? -9.170 -7.233 -10.296 1.00 89.06 117 SER A O 1
ATOM 913 N N . VAL A 1 118 ? -9.310 -5.245 -11.313 1.00 88.00 118 VAL A N 1
ATOM 914 C CA . VAL A 1 118 ? -9.134 -4.457 -10.076 1.00 88.00 118 VAL A CA 1
ATOM 915 C C . VAL A 1 118 ? -10.203 -4.798 -9.027 1.00 88.00 118 VAL A C 1
ATOM 917 O O . VAL A 1 118 ? -9.913 -4.793 -7.834 1.00 88.00 118 VAL A O 1
ATOM 920 N N . ASN A 1 119 ? -11.425 -5.144 -9.446 1.00 89.81 119 ASN A N 1
ATOM 921 C CA . ASN A 1 119 ? -12.489 -5.552 -8.526 1.00 89.81 119 ASN A CA 1
ATOM 922 C C . ASN A 1 119 ? -12.194 -6.906 -7.866 1.00 89.81 119 ASN A C 1
ATOM 924 O O . ASN A 1 119 ? -12.435 -7.059 -6.668 1.00 89.81 119 ASN A O 1
ATOM 928 N N . ASP A 1 120 ? -11.637 -7.860 -8.616 1.00 91.75 120 ASP A N 1
ATOM 929 C CA . ASP A 1 120 ? -11.229 -9.159 -8.070 1.00 91.75 120 ASP A CA 1
ATOM 930 C C . ASP A 1 120 ? -10.076 -8.986 -7.079 1.00 91.75 120 ASP A C 1
ATOM 932 O O . ASP A 1 120 ? -10.103 -9.538 -5.979 1.00 91.75 120 ASP A O 1
ATOM 936 N N . LEU A 1 121 ? -9.084 -8.166 -7.440 1.00 91.69 121 LEU A N 1
ATOM 937 C CA . LEU A 1 121 ? -7.960 -7.829 -6.566 1.00 91.69 121 LEU A CA 1
ATOM 938 C C . LEU A 1 121 ? -8.439 -7.141 -5.284 1.00 91.69 121 LEU A C 1
ATOM 940 O O . LEU A 1 121 ? -8.024 -7.518 -4.189 1.00 91.69 121 LEU A O 1
ATOM 944 N N . PHE A 1 122 ? -9.366 -6.193 -5.399 1.00 92.56 122 PHE A N 1
ATOM 945 C CA . PHE A 1 122 ? -9.967 -5.520 -4.253 1.00 92.56 122 PHE A CA 1
ATOM 946 C C . PHE A 1 122 ? -10.698 -6.494 -3.328 1.00 92.56 122 PHE A C 1
ATOM 948 O O . PHE A 1 122 ? -10.499 -6.447 -2.116 1.00 92.56 122 PHE A O 1
ATOM 955 N N . ALA A 1 123 ? -11.497 -7.412 -3.875 1.00 91.06 123 ALA A N 1
ATOM 956 C CA . ALA A 1 123 ? -12.183 -8.425 -3.079 1.00 91.06 123 ALA A CA 1
ATOM 957 C C . ALA A 1 123 ? -11.196 -9.332 -2.324 1.00 91.06 123 ALA A C 1
ATOM 959 O O . ALA A 1 123 ? -11.409 -9.624 -1.145 1.00 91.06 123 ALA A O 1
ATOM 960 N N . LEU A 1 124 ? -10.097 -9.734 -2.972 1.00 91.38 124 LEU A N 1
ATOM 961 C CA . LEU A 1 124 ? -9.045 -10.544 -2.353 1.00 91.38 124 LEU A CA 1
ATOM 962 C C . LEU A 1 124 ? -8.364 -9.803 -1.203 1.00 91.38 124 LEU A C 1
ATOM 964 O O . LEU A 1 124 ? -8.281 -10.343 -0.102 1.00 91.38 124 LEU A O 1
ATOM 968 N N . ILE A 1 125 ? -7.937 -8.557 -1.422 1.00 91.31 125 ILE A N 1
ATOM 969 C CA . ILE A 1 125 ? -7.280 -7.757 -0.380 1.00 91.31 125 ILE A CA 1
ATOM 970 C C . ILE A 1 125 ? -8.244 -7.456 0.766 1.00 91.31 125 ILE A C 1
ATOM 972 O O . ILE A 1 125 ? -7.870 -7.543 1.933 1.00 91.31 125 ILE A O 1
ATOM 976 N N . ARG A 1 126 ? -9.513 -7.179 0.464 1.00 89.25 126 ARG A N 1
ATOM 977 C CA . ARG A 1 126 ? -10.525 -6.936 1.492 1.00 89.25 126 ARG A CA 1
ATOM 978 C C . ARG A 1 126 ? -10.697 -8.116 2.438 1.00 89.25 126 ARG A C 1
ATOM 980 O O . ARG A 1 126 ? -10.930 -7.909 3.625 1.00 89.25 126 ARG A O 1
ATOM 987 N N . ASN A 1 127 ? -10.557 -9.342 1.943 1.00 87.44 127 ASN A N 1
ATOM 988 C CA . ASN A 1 127 ? -10.604 -10.529 2.793 1.00 87.44 127 ASN A CA 1
ATOM 989 C C . ASN A 1 127 ? -9.387 -10.632 3.723 1.00 87.44 127 ASN A C 1
ATOM 991 O O . ASN A 1 127 ? -9.537 -11.145 4.829 1.00 87.44 127 ASN A O 1
ATOM 995 N N . ILE A 1 128 ? -8.223 -10.104 3.330 1.00 85.81 128 ILE A N 1
ATOM 996 C CA . ILE A 1 128 ? -7.011 -10.087 4.165 1.00 85.81 128 ILE A CA 1
ATOM 997 C C . ILE A 1 128 ? -7.255 -9.245 5.421 1.00 85.81 128 ILE A C 1
ATOM 999 O O . ILE A 1 128 ? -7.156 -9.752 6.535 1.00 85.81 128 ILE A O 1
ATOM 1003 N N . PHE A 1 129 ? -7.670 -7.985 5.264 1.00 78.19 129 PHE A N 1
ATOM 1004 C CA . PHE A 1 129 ? -7.854 -7.093 6.415 1.00 78.19 129 PHE A CA 1
ATOM 1005 C C . PHE A 1 129 ? -9.210 -7.232 7.124 1.00 78.19 129 PHE A C 1
ATOM 1007 O O . PHE A 1 129 ? -9.351 -6.751 8.241 1.00 78.19 129 PHE A O 1
ATOM 1014 N N . LYS A 1 130 ? -10.206 -7.916 6.539 1.00 73.31 130 LYS A N 1
ATOM 1015 C CA . LYS A 1 130 ? -11.404 -8.359 7.284 1.00 73.31 130 LYS A CA 1
ATOM 1016 C C . LYS A 1 130 ? -11.133 -9.543 8.211 1.00 73.31 130 LYS A C 1
ATOM 1018 O O . LYS A 1 130 ? -11.878 -9.739 9.164 1.00 73.31 130 LYS A O 1
ATOM 1023 N N . SER A 1 131 ? -10.123 -10.349 7.891 1.00 56.09 131 SER A N 1
ATOM 1024 C CA . SER A 1 131 ? -9.726 -11.508 8.697 1.00 56.09 131 SER A CA 1
ATOM 1025 C C . SER A 1 131 ? -8.729 -11.136 9.797 1.00 56.09 131 SER A C 1
ATOM 1027 O O . SER A 1 131 ? -8.509 -11.930 10.708 1.00 56.09 131 SER A O 1
ATOM 1029 N N . ALA A 1 132 ? -8.138 -9.939 9.725 1.00 50.78 132 ALA A N 1
ATOM 1030 C CA . ALA A 1 132 ? -7.324 -9.389 10.798 1.00 50.78 132 ALA A CA 1
ATOM 1031 C C . ALA A 1 132 ? -8.236 -9.055 11.998 1.00 50.78 132 ALA A C 1
ATOM 1033 O O . ALA A 1 132 ? -9.261 -8.392 11.809 1.00 50.78 132 ALA A O 1
ATOM 1034 N N . PRO A 1 133 ? -7.927 -9.544 13.214 1.00 37.75 133 PRO A N 1
ATOM 1035 C CA . PRO A 1 133 ? -8.781 -9.341 14.375 1.00 37.75 133 PRO A CA 1
ATOM 1036 C C . PRO A 1 133 ? -8.969 -7.847 14.641 1.00 37.75 133 PRO A C 1
ATOM 1038 O O . PRO A 1 133 ? -8.014 -7.074 14.618 1.00 37.75 133 PRO A O 1
ATOM 1041 N N . SER A 1 134 ? -10.219 -7.456 14.878 1.00 39.94 134 SER A N 1
ATOM 1042 C CA . SER A 1 134 ? -10.568 -6.129 15.376 1.00 39.94 134 SER A CA 1
ATOM 1043 C C . SER A 1 134 ? -9.975 -5.990 16.776 1.00 39.94 134 SER A C 1
ATOM 1045 O O . SER A 1 134 ? -10.485 -6.605 17.713 1.00 39.94 134 SER A O 1
ATOM 1047 N N . THR A 1 135 ? -8.85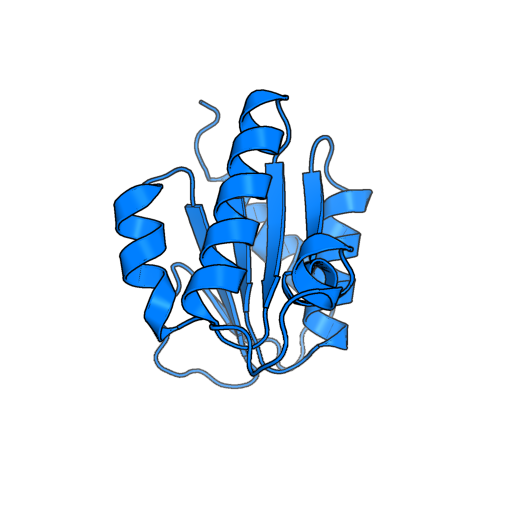6 -5.281 16.899 1.00 36.88 135 THR A N 1
ATOM 1048 C CA . THR A 1 135 ? -8.333 -4.841 18.195 1.00 36.88 135 THR A CA 1
ATOM 1049 C C . THR A 1 135 ? -9.208 -3.750 18.787 1.00 36.88 135 THR A C 1
ATOM 1051 O O . THR A 1 135 ? -9.683 -2.888 18.013 1.00 36.88 135 THR A O 1
#

pLDDT: mean 87.07, std 10.51, range [36.88, 96.25]

Foldseek 3Di:
DEEEEEAQDPVLQVVLQVCCQVVPPQEDEDELVCVCVDPVNVPDPDDDDPLVSVVVVLVVQVVSVVVVHHYYYYDHDPQVCVVVSCVVQPLSYFYEYEYCDDDDGPGPYYDNCHPDDSVRVNVVVVVVVVPRDDD